Protein AF-A0A6A7N1E5-F1 (afdb_monomer_lite)

pLDDT: mean 75.86, std 18.46, range [37.22, 95.81]

InterPro domains:
  IPR008769 Poly granule associated [PF05597] (9-44)
  IPR008769 Poly granule associated [PF05597] (46-85)
  IPR008769 Poly granule associated [PTHR38664] (46-104)

Foldseek 3Di:
DVVVVVVVVVVVVVVVVVVVVVVVVVVVVVVVVVVVVVVVVVVVVVVVVVVVVVVCVVVPNDDPVNVVVVVVVVVVVVVVVCVVVVPDDDDPDPDDPPDDDDPDPPDDDDDDDD

Structure (mmCIF, N/CA/C/O backbone):
data_AF-A0A6A7N1E5-F1
#
_entry.id   AF-A0A6A7N1E5-F1
#
loop_
_atom_site.group_PDB
_atom_site.id
_atom_site.type_symbol
_atom_site.label_atom_id
_atom_site.label_alt_id
_atom_site.label_comp_id
_atom_site.label_asym_id
_atom_site.label_entity_id
_atom_site.label_seq_id
_atom_site.pdbx_PDB_ins_code
_atom_site.Cartn_x
_atom_site.Cartn_y
_atom_site.Cartn_z
_atom_site.occupancy
_atom_site.B_iso_or_equiv
_atom_site.auth_seq_id
_atom_site.auth_comp_id
_atom_site.auth_asym_id
_atom_site.auth_atom_id
_atom_site.pdbx_PDB_model_num
ATOM 1 N N . MET A 1 1 ? 41.617 -4.889 -55.171 1.00 63.38 1 MET A N 1
ATOM 2 C CA . MET A 1 1 ? 41.963 -4.531 -53.772 1.00 63.38 1 MET A CA 1
ATOM 3 C C . MET A 1 1 ? 40.912 -3.653 -53.072 1.00 63.38 1 MET A C 1
ATOM 5 O O . MET A 1 1 ? 40.873 -3.657 -51.852 1.00 63.38 1 MET A O 1
ATOM 9 N N . ALA A 1 2 ? 40.003 -2.974 -53.789 1.00 65.56 2 ALA A N 1
ATOM 10 C CA . ALA A 1 2 ? 38.999 -2.085 -53.178 1.00 65.56 2 ALA A CA 1
ATOM 11 C C . ALA A 1 2 ? 37.912 -2.786 -52.325 1.00 65.56 2 ALA A C 1
ATOM 13 O O . ALA A 1 2 ? 37.414 -2.207 -51.365 1.00 65.56 2 ALA A O 1
ATOM 14 N N . LYS A 1 3 ? 37.563 -4.050 -52.618 1.00 72.38 3 LYS A N 1
ATOM 15 C CA . LYS A 1 3 ? 36.475 -4.764 -51.916 1.00 72.38 3 LYS A CA 1
ATOM 16 C C . LYS A 1 3 ? 36.794 -5.097 -50.448 1.00 72.38 3 LYS A C 1
ATOM 18 O O . LYS A 1 3 ? 35.889 -5.139 -49.624 1.00 72.38 3 LYS A O 1
ATOM 23 N N . LYS A 1 4 ? 38.076 -5.284 -50.112 1.00 71.31 4 LYS A N 1
ATOM 24 C CA . LYS A 1 4 ? 38.525 -5.686 -48.767 1.00 71.31 4 LYS A CA 1
ATOM 25 C C . LYS A 1 4 ? 38.535 -4.521 -47.768 1.00 71.31 4 LYS A C 1
ATOM 27 O O . LYS A 1 4 ? 38.290 -4.725 -46.590 1.00 71.31 4 LYS A O 1
ATOM 32 N N . LEU A 1 5 ? 38.734 -3.295 -48.256 1.00 71.06 5 LEU A N 1
ATOM 33 C CA . LEU A 1 5 ? 38.691 -2.082 -47.431 1.00 71.06 5 LEU A CA 1
ATOM 34 C C . LEU A 1 5 ? 37.273 -1.762 -46.940 1.00 71.06 5 LEU A C 1
ATOM 36 O O . LEU A 1 5 ? 37.108 -1.329 -45.806 1.00 71.06 5 LEU A O 1
ATOM 40 N N . LYS A 1 6 ? 36.245 -2.020 -47.760 1.00 77.00 6 LYS A N 1
ATOM 41 C CA . LYS A 1 6 ? 34.850 -1.756 -47.376 1.00 77.00 6 LYS A CA 1
ATOM 42 C C . LYS A 1 6 ? 34.301 -2.798 -46.396 1.00 77.00 6 LYS A C 1
ATOM 44 O O . LYS A 1 6 ? 33.687 -2.421 -45.409 1.00 77.00 6 LYS A O 1
ATOM 49 N N . GLN A 1 7 ? 34.629 -4.077 -46.602 1.00 77.75 7 GLN A N 1
ATOM 50 C CA . GLN A 1 7 ? 34.237 -5.167 -45.700 1.00 77.75 7 GLN A CA 1
ATOM 51 C C . GLN A 1 7 ? 34.749 -4.962 -44.264 1.00 77.75 7 GLN A C 1
ATOM 53 O O . GLN A 1 7 ? 34.019 -5.231 -43.315 1.00 77.75 7 GLN A O 1
ATOM 58 N N . ASN A 1 8 ? 35.967 -4.436 -44.103 1.00 81.31 8 ASN A N 1
ATOM 59 C CA . ASN A 1 8 ? 36.519 -4.144 -42.780 1.00 81.31 8 ASN A CA 1
ATOM 60 C C . ASN A 1 8 ? 35.738 -3.034 -42.053 1.00 81.31 8 ASN A C 1
ATOM 62 O O . ASN A 1 8 ? 35.530 -3.141 -40.850 1.00 81.31 8 ASN A O 1
ATOM 66 N N . GLY A 1 9 ? 35.262 -2.007 -42.767 1.00 80.00 9 GLY A N 1
ATOM 67 C CA . GLY A 1 9 ? 34.463 -0.928 -42.175 1.00 80.00 9 GLY A CA 1
ATOM 68 C C . GLY A 1 9 ? 33.089 -1.397 -41.686 1.00 80.00 9 GLY A C 1
ATOM 69 O O . GLY A 1 9 ? 32.682 -1.049 -40.582 1.00 80.00 9 GLY A O 1
ATOM 70 N N . ASP A 1 10 ? 32.411 -2.247 -42.464 1.00 84.12 10 ASP A N 1
ATOM 71 C CA . ASP A 1 10 ? 31.132 -2.860 -42.068 1.00 84.12 10 ASP A CA 1
ATOM 72 C C . ASP A 1 10 ? 31.294 -3.846 -40.891 1.00 84.12 10 ASP A C 1
ATOM 74 O O . ASP A 1 10 ? 30.393 -4.024 -40.071 1.00 84.12 10 ASP A O 1
ATOM 78 N N . GLN A 1 11 ? 32.461 -4.483 -40.770 1.00 83.38 11 GLN A N 1
ATOM 79 C CA . GLN A 1 11 ? 32.761 -5.380 -39.655 1.00 83.38 11 GLN A CA 1
ATO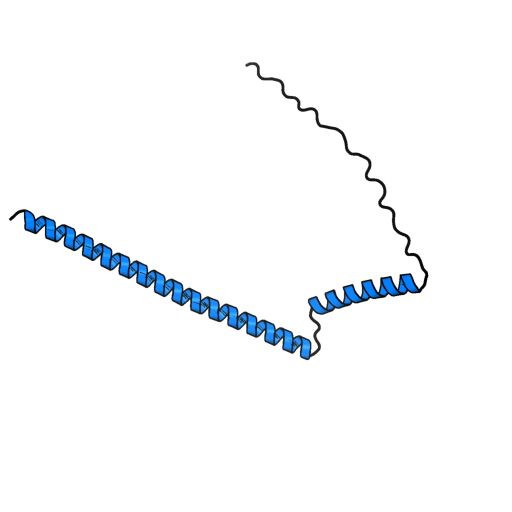M 80 C C . GLN A 1 11 ? 33.064 -4.609 -38.363 1.00 83.38 11 GLN A C 1
ATOM 82 O O . GLN A 1 11 ? 32.653 -5.040 -37.289 1.00 83.38 11 GLN A O 1
ATOM 87 N N . GLN A 1 12 ? 33.707 -3.441 -38.465 1.00 83.75 12 GLN A N 1
ATOM 88 C CA . GLN A 1 12 ? 33.933 -2.546 -37.328 1.00 83.75 12 GLN A CA 1
ATOM 89 C C . GLN A 1 12 ? 32.631 -1.921 -36.813 1.00 83.75 12 GLN A C 1
ATOM 91 O O . GLN A 1 12 ? 32.441 -1.827 -35.604 1.00 83.75 12 GLN A O 1
ATOM 96 N N . THR A 1 13 ? 31.696 -1.545 -37.691 1.00 85.19 13 THR A N 1
ATOM 97 C CA . THR A 1 13 ? 30.382 -1.046 -37.247 1.00 85.19 13 THR A CA 1
ATOM 98 C C . THR A 1 13 ? 29.548 -2.146 -36.595 1.00 85.19 13 THR A C 1
ATOM 100 O O . THR A 1 13 ? 28.921 -1.902 -35.564 1.00 85.19 13 THR A O 1
ATOM 103 N N . ALA A 1 14 ? 29.581 -3.371 -37.127 1.00 88.38 14 ALA A N 1
ATOM 104 C CA . ALA A 1 14 ? 28.910 -4.516 -36.515 1.00 88.38 14 ALA A CA 1
ATOM 105 C C . ALA A 1 14 ? 29.455 -4.850 -35.112 1.00 88.38 14 ALA A C 1
ATOM 107 O O . ALA A 1 14 ? 28.688 -5.265 -34.240 1.00 88.38 14 ALA A O 1
ATOM 108 N N . ASP A 1 15 ? 30.755 -4.662 -34.887 1.00 90.38 15 ASP A N 1
ATOM 109 C CA . ASP A 1 15 ? 31.396 -4.890 -33.590 1.00 90.38 15 ASP A CA 1
ATOM 110 C C . ASP A 1 15 ? 30.986 -3.830 -32.553 1.00 90.38 15 ASP A C 1
ATOM 112 O O . ASP A 1 15 ? 30.528 -4.170 -31.462 1.00 90.38 15 ASP A O 1
ATOM 116 N N . VAL A 1 16 ? 30.989 -2.548 -32.939 1.00 91.81 16 VAL A N 1
ATOM 117 C CA . VAL A 1 16 ? 30.543 -1.436 -32.075 1.00 91.81 16 VAL A CA 1
ATOM 118 C C . VAL A 1 16 ? 29.068 -1.579 -31.685 1.00 91.81 16 VAL A C 1
ATOM 120 O O . VAL A 1 16 ? 28.706 -1.351 -30.530 1.00 91.81 16 VAL A O 1
ATOM 123 N N . VAL A 1 17 ? 28.206 -2.009 -32.614 1.00 91.62 17 VAL A N 1
ATOM 124 C CA . VAL A 1 17 ? 26.783 -2.262 -32.323 1.00 91.62 17 VAL A CA 1
ATOM 125 C C . VAL A 1 17 ? 26.612 -3.435 -31.355 1.00 91.62 17 VAL A C 1
ATOM 127 O O . VAL A 1 17 ? 25.761 -3.371 -30.465 1.00 91.62 17 VAL A O 1
ATOM 130 N N . ARG A 1 18 ? 27.427 -4.492 -31.475 1.00 92.25 18 ARG A N 1
ATOM 131 C CA . ARG A 1 18 ? 27.409 -5.622 -30.534 1.00 92.25 18 ARG A CA 1
ATOM 132 C C . ARG A 1 18 ? 27.863 -5.215 -29.139 1.00 92.25 18 ARG A C 1
ATOM 134 O O . ARG A 1 18 ? 27.172 -5.555 -28.183 1.00 92.25 18 ARG A O 1
ATOM 141 N N . MET A 1 19 ? 28.959 -4.469 -29.030 1.00 93.44 19 MET A N 1
ATOM 142 C CA . MET A 1 19 ? 29.444 -3.956 -27.748 1.00 93.44 19 MET A CA 1
ATOM 143 C C . MET A 1 19 ? 28.405 -3.032 -27.106 1.00 93.44 19 MET A C 1
ATOM 145 O O . MET A 1 19 ? 28.016 -3.254 -25.970 1.00 93.44 19 MET A O 1
ATOM 149 N N . SER A 1 20 ? 27.848 -2.071 -27.850 1.00 91.81 20 SER A N 1
ATOM 150 C CA . SER A 1 20 ? 26.821 -1.162 -27.321 1.00 91.81 20 SER A CA 1
ATOM 151 C C . SER A 1 20 ? 25.538 -1.887 -26.901 1.00 91.81 20 SER A C 1
ATOM 153 O O . SER A 1 20 ? 24.961 -1.560 -25.867 1.00 91.81 20 SER A O 1
ATOM 155 N N . SER A 1 21 ? 25.103 -2.901 -27.655 1.00 92.94 21 SER A N 1
ATOM 156 C CA . SER A 1 21 ? 23.934 -3.708 -27.280 1.00 92.94 21 SER A CA 1
ATOM 157 C C . SER A 1 21 ? 24.193 -4.518 -26.012 1.00 92.94 21 SER A C 1
ATOM 159 O O . SER A 1 21 ? 23.297 -4.654 -25.184 1.00 92.94 21 SER A O 1
ATOM 161 N N . GLN A 1 22 ? 25.412 -5.038 -25.845 1.00 92.06 22 GLN A N 1
ATOM 162 C CA . GLN A 1 22 ? 25.819 -5.728 -24.623 1.00 92.06 22 GLN A CA 1
ATOM 163 C C . GLN A 1 22 ? 25.847 -4.774 -23.431 1.00 92.06 22 GLN A C 1
ATOM 165 O O . GLN A 1 22 ? 25.311 -5.131 -22.389 1.00 92.06 22 GLN A O 1
ATOM 170 N N . GLU A 1 23 ? 26.364 -3.557 -23.595 1.00 92.44 23 GLU A N 1
ATOM 171 C CA . GLU A 1 23 ? 26.340 -2.525 -22.552 1.00 92.44 23 GLU A CA 1
ATOM 172 C C . GLU A 1 23 ? 24.902 -2.155 -22.162 1.00 92.44 23 GLU A C 1
ATOM 174 O O . GLU A 1 23 ? 24.565 -2.132 -20.982 1.00 92.44 23 GLU A O 1
ATOM 179 N N . ILE A 1 24 ? 24.013 -1.936 -23.140 1.00 94.44 24 ILE A N 1
ATOM 180 C CA . ILE A 1 24 ? 22.591 -1.645 -22.882 1.00 94.44 24 ILE A CA 1
ATOM 181 C C . ILE A 1 24 ? 21.914 -2.829 -22.185 1.00 94.44 24 ILE A C 1
ATOM 183 O O . ILE A 1 24 ? 21.098 -2.639 -21.283 1.00 94.44 24 ILE A O 1
ATOM 187 N N . TRP A 1 25 ? 22.256 -4.056 -22.570 1.00 94.12 25 TRP A N 1
ATOM 188 C CA . TRP A 1 25 ? 21.700 -5.252 -21.952 1.00 94.12 25 TRP A CA 1
ATOM 189 C C . TRP A 1 25 ? 22.199 -5.435 -20.514 1.00 94.12 25 TRP A C 1
ATOM 191 O O . TRP A 1 25 ? 21.396 -5.688 -19.619 1.00 94.12 25 TRP A O 1
ATOM 201 N N . GLN A 1 26 ? 23.488 -5.219 -20.257 1.00 95.50 26 GLN A N 1
ATOM 202 C CA . GLN A 1 26 ? 24.060 -5.241 -18.909 1.00 95.50 26 GLN A CA 1
ATOM 203 C C . GLN A 1 26 ? 23.498 -4.120 -18.027 1.00 95.50 26 GLN A C 1
ATOM 205 O O . GLN A 1 26 ? 23.173 -4.349 -16.860 1.00 95.50 26 GLN A O 1
ATOM 210 N N . ALA A 1 27 ? 23.314 -2.923 -18.583 1.00 95.81 27 ALA A N 1
ATOM 211 C CA . ALA A 1 27 ? 22.631 -1.822 -17.914 1.00 95.81 27 ALA A CA 1
ATOM 212 C C . ALA A 1 27 ? 21.172 -2.188 -17.585 1.00 95.81 27 ALA A C 1
ATOM 214 O O . ALA A 1 27 ? 20.698 -1.924 -16.484 1.00 95.81 27 ALA A O 1
ATOM 215 N N . GLY A 1 28 ? 20.474 -2.869 -18.497 1.00 94.69 28 GLY A N 1
ATOM 216 C CA . GLY A 1 28 ? 19.126 -3.383 -18.262 1.00 94.69 28 GLY A CA 1
ATOM 217 C C . GLY A 1 28 ? 19.072 -4.425 -17.142 1.00 94.69 28 GLY A C 1
ATOM 218 O O . GLY A 1 28 ? 18.225 -4.327 -16.256 1.00 94.69 28 GLY A O 1
ATOM 219 N N . LEU A 1 29 ? 19.996 -5.392 -17.134 1.00 93.88 29 LEU A N 1
ATOM 220 C CA . LEU A 1 29 ? 20.074 -6.425 -16.094 1.00 93.88 29 LEU A CA 1
ATOM 221 C C . LEU A 1 29 ? 20.449 -5.847 -14.728 1.00 93.88 29 LEU A C 1
ATOM 223 O O . LEU A 1 29 ? 19.899 -6.273 -13.716 1.00 93.88 29 LEU A O 1
ATOM 227 N N . SER A 1 30 ? 21.350 -4.868 -14.684 1.00 90.56 30 SER A N 1
ATOM 228 C CA . SER A 1 30 ? 21.730 -4.212 -13.429 1.00 90.56 30 SER A CA 1
ATOM 229 C C . SER A 1 30 ? 20.616 -3.310 -12.888 1.00 90.56 30 SER A C 1
ATOM 231 O O . SER A 1 30 ? 20.350 -3.335 -11.687 1.00 90.56 30 SER A O 1
ATOM 233 N N . ALA A 1 31 ? 19.894 -2.586 -13.751 1.00 93.69 31 ALA A N 1
ATOM 234 C CA . ALA A 1 31 ? 18.703 -1.834 -13.355 1.00 93.69 31 ALA A CA 1
ATOM 235 C C . ALA A 1 31 ? 17.572 -2.756 -12.861 1.00 93.69 31 ALA A C 1
ATOM 237 O O . ALA A 1 31 ? 16.912 -2.446 -11.870 1.00 93.69 31 ALA A O 1
ATOM 238 N N . PHE A 1 32 ? 17.383 -3.913 -13.503 1.00 88.62 32 PHE A N 1
ATOM 239 C CA . 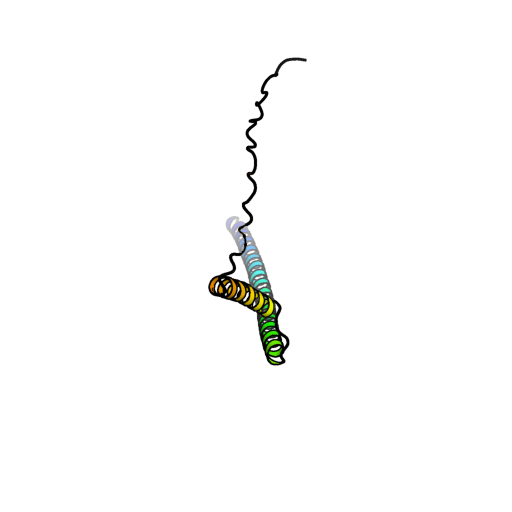PHE A 1 32 ? 16.410 -4.916 -13.071 1.00 88.62 32 PHE A CA 1
ATOM 240 C C . PHE A 1 32 ? 16.786 -5.555 -11.728 1.00 88.62 32 PHE A C 1
ATOM 242 O O . PHE A 1 32 ? 15.941 -5.650 -10.841 1.00 88.62 32 PHE A O 1
ATOM 249 N N . ALA A 1 33 ? 18.053 -5.935 -11.537 1.00 89.81 33 ALA A N 1
ATOM 250 C CA . ALA A 1 33 ? 18.536 -6.461 -10.261 1.00 89.81 33 ALA A CA 1
ATOM 251 C C . ALA A 1 33 ? 18.318 -5.453 -9.119 1.00 89.81 33 ALA A C 1
ATOM 253 O O . ALA A 1 33 ? 17.801 -5.817 -8.066 1.00 89.81 33 ALA A O 1
ATOM 254 N N . LYS A 1 34 ? 18.599 -4.168 -9.368 1.00 88.19 34 LYS A N 1
ATOM 255 C CA . LYS A 1 34 ? 18.369 -3.091 -8.399 1.00 88.19 34 LYS A CA 1
ATOM 256 C C . LYS A 1 34 ? 16.888 -2.924 -8.035 1.00 88.19 34 LYS A C 1
ATOM 258 O O . LYS A 1 34 ? 16.571 -2.689 -6.871 1.00 88.19 34 LYS A O 1
ATOM 263 N N . ALA A 1 35 ? 15.987 -3.067 -9.007 1.00 87.62 35 ALA A N 1
ATOM 264 C CA . ALA A 1 35 ? 14.548 -3.036 -8.760 1.00 87.62 35 ALA A CA 1
ATOM 265 C C . ALA A 1 35 ? 14.081 -4.239 -7.919 1.00 87.62 35 ALA A C 1
ATOM 267 O O . ALA A 1 35 ? 13.301 -4.053 -6.993 1.00 87.62 35 ALA A O 1
ATOM 268 N N . GLN A 1 36 ? 14.602 -5.447 -8.170 1.00 82.25 36 GLN A N 1
ATOM 269 C CA . GLN A 1 36 ? 14.282 -6.645 -7.375 1.00 82.25 36 GLN A CA 1
ATOM 270 C C . GLN A 1 36 ? 14.714 -6.511 -5.905 1.00 82.25 36 GLN A C 1
ATOM 272 O O . GLN A 1 36 ? 13.994 -6.938 -5.000 1.00 82.25 36 GLN A O 1
ATOM 277 N N . GLU A 1 37 ? 15.868 -5.893 -5.647 1.00 80.81 37 GLU A N 1
ATOM 278 C CA . GLU A 1 37 ? 16.330 -5.611 -4.284 1.00 80.81 37 GLU A CA 1
ATOM 279 C C . GLU A 1 37 ? 15.436 -4.591 -3.565 1.00 80.81 37 GLU A C 1
ATOM 281 O O . GLU A 1 37 ? 15.118 -4.770 -2.385 1.00 80.81 37 GLU A O 1
ATOM 286 N N . GLU A 1 38 ? 15.006 -3.534 -4.263 1.00 79.62 38 GLU A N 1
ATOM 287 C CA . GLU A 1 38 ? 14.044 -2.582 -3.704 1.00 79.62 38 GLU A CA 1
ATOM 288 C C . GLU A 1 38 ? 12.696 -3.247 -3.430 1.00 79.62 38 GLU A C 1
ATOM 290 O O . GLU A 1 38 ? 12.191 -3.134 -2.312 1.00 79.62 38 GLU A O 1
ATOM 295 N N . GLU A 1 39 ? 12.144 -3.998 -4.383 1.00 74.38 39 GLU A N 1
ATOM 296 C CA . GLU A 1 39 ? 10.883 -4.723 -4.212 1.00 74.38 39 GLU A CA 1
ATOM 297 C C . GLU A 1 39 ? 10.939 -5.656 -2.997 1.00 74.38 39 GLU A C 1
ATOM 299 O O . GLU A 1 39 ? 10.089 -5.562 -2.109 1.00 74.38 39 GLU A O 1
ATOM 304 N N . GLY A 1 40 ? 11.980 -6.488 -2.878 1.00 80.81 40 GLY A N 1
ATOM 305 C CA . GLY A 1 40 ? 12.158 -7.378 -1.726 1.00 80.81 40 GLY A CA 1
ATOM 306 C C . GLY A 1 40 ? 12.188 -6.635 -0.384 1.00 80.81 40 GLY A C 1
ATOM 307 O O . GLY A 1 40 ? 11.659 -7.126 0.622 1.00 80.81 40 GLY A O 1
ATOM 308 N N . LYS A 1 41 ? 12.743 -5.419 -0.362 1.00 84.06 41 LYS A N 1
ATOM 309 C CA . LYS A 1 41 ? 12.791 -4.563 0.828 1.00 84.06 41 LYS A CA 1
ATOM 310 C C . LYS A 1 41 ? 11.427 -3.957 1.166 1.00 84.06 41 LYS A C 1
ATOM 312 O O . LYS A 1 41 ? 11.050 -3.964 2.338 1.00 84.06 41 LYS A O 1
ATOM 317 N N . PHE A 1 42 ? 10.671 -3.492 0.171 1.00 84.00 42 PHE A N 1
ATOM 318 C CA . PHE A 1 42 ? 9.302 -3.001 0.370 1.00 84.00 42 PHE A CA 1
ATOM 319 C C . PHE A 1 42 ? 8.372 -4.109 0.873 1.00 84.00 42 PHE A C 1
ATOM 321 O O . PHE A 1 42 ? 7.668 -3.909 1.863 1.00 84.00 42 PHE A O 1
ATOM 328 N N . PHE A 1 43 ? 8.430 -5.301 0.270 1.00 83.56 43 PHE A N 1
ATOM 329 C CA . PHE A 1 43 ? 7.634 -6.449 0.714 1.00 83.56 43 PHE A CA 1
ATOM 330 C C . PHE A 1 43 ? 7.970 -6.862 2.153 1.00 83.56 43 PHE A C 1
ATOM 332 O O . PHE A 1 43 ? 7.069 -7.114 2.955 1.00 83.56 43 PHE A O 1
ATOM 339 N N . SER A 1 44 ? 9.256 -6.882 2.513 1.00 83.00 44 SER A N 1
ATOM 340 C CA . SER A 1 44 ? 9.690 -7.206 3.878 1.00 83.00 44 SER A CA 1
ATOM 341 C C . SER A 1 44 ? 9.216 -6.169 4.900 1.00 83.00 44 SER A C 1
ATOM 343 O O . SER A 1 44 ? 8.763 -6.542 5.983 1.00 83.00 44 SER A O 1
ATOM 345 N N . MET A 1 45 ? 9.279 -4.878 4.555 1.00 86.81 45 MET A N 1
ATOM 346 C CA . MET A 1 45 ? 8.790 -3.794 5.411 1.00 86.81 45 MET A CA 1
ATOM 347 C C . MET A 1 45 ? 7.279 -3.907 5.643 1.00 86.81 45 MET A C 1
ATOM 349 O O . MET A 1 45 ? 6.829 -3.807 6.780 1.00 86.81 45 MET A O 1
ATOM 353 N N . GLN A 1 46 ? 6.505 -4.192 4.594 1.00 88.75 46 GLN A N 1
ATOM 354 C CA . GLN A 1 46 ? 5.055 -4.346 4.700 1.00 88.75 46 GLN A CA 1
ATOM 355 C C . GLN A 1 46 ? 4.666 -5.551 5.571 1.00 88.75 46 GLN A C 1
ATOM 357 O O . GLN A 1 46 ? 3.766 -5.457 6.402 1.00 88.75 46 GLN A O 1
ATOM 362 N N . LEU A 1 47 ? 5.366 -6.683 5.437 1.00 89.06 47 LEU A N 1
ATOM 363 C CA . LEU A 1 47 ? 5.143 -7.853 6.295 1.00 89.06 47 LEU A CA 1
ATOM 364 C C . LEU A 1 47 ? 5.533 -7.595 7.755 1.00 89.06 47 LEU A C 1
ATOM 366 O O . LEU A 1 47 ? 4.882 -8.109 8.670 1.00 89.06 47 LEU A O 1
ATOM 370 N N . PHE A 1 48 ? 6.591 -6.813 7.984 1.00 89.12 48 PHE A N 1
ATOM 371 C CA . PHE A 1 48 ? 6.962 -6.361 9.320 1.00 89.12 48 PHE A CA 1
ATOM 372 C C . PHE A 1 48 ? 5.868 -5.475 9.917 1.00 89.12 48 PHE A C 1
ATOM 374 O O . PHE A 1 48 ? 5.434 -5.732 11.037 1.00 89.12 48 PHE A O 1
ATOM 381 N N . GLU A 1 49 ? 5.379 -4.495 9.161 1.00 87.56 49 GLU A N 1
ATOM 382 C CA . GLU A 1 49 ? 4.316 -3.589 9.588 1.00 87.56 49 GLU A CA 1
ATOM 383 C C . GLU A 1 49 ? 3.030 -4.353 9.931 1.00 87.56 49 GLU A C 1
ATOM 385 O O . GLU A 1 49 ? 2.507 -4.199 11.030 1.00 87.56 49 GLU A O 1
ATOM 390 N N . GLU A 1 50 ? 2.594 -5.288 9.084 1.00 88.38 50 GLU A N 1
ATOM 391 C CA . GLU A 1 50 ? 1.456 -6.179 9.359 1.00 88.38 50 GLU A CA 1
ATOM 392 C C . GLU A 1 50 ? 1.647 -7.006 10.641 1.00 88.38 50 GLU A C 1
ATOM 394 O O . GLU A 1 50 ? 0.726 -7.166 11.450 1.00 88.38 50 GLU A O 1
ATOM 399 N N . ARG A 1 51 ? 2.853 -7.547 10.860 1.00 86.94 51 ARG A N 1
ATOM 400 C CA . ARG A 1 51 ? 3.160 -8.326 12.067 1.00 86.94 51 ARG A CA 1
ATOM 401 C C . ARG A 1 51 ? 3.186 -7.445 13.316 1.00 86.94 51 ARG A C 1
ATOM 403 O O . ARG A 1 51 ? 2.701 -7.885 14.357 1.00 86.94 51 ARG A O 1
ATOM 410 N N . VAL A 1 52 ? 3.708 -6.224 13.216 1.00 86.94 52 VAL A N 1
ATOM 411 C CA . VAL A 1 52 ? 3.694 -5.232 14.299 1.00 86.94 52 VAL A CA 1
ATOM 412 C C . VAL A 1 52 ? 2.264 -4.814 14.616 1.00 86.94 52 VAL A C 1
ATOM 414 O O . VAL A 1 52 ? 1.877 -4.861 15.778 1.00 86.94 52 VAL A O 1
ATOM 417 N N . LEU A 1 53 ? 1.451 -4.497 13.609 1.00 85.81 53 LEU A N 1
ATOM 418 C CA . LEU A 1 53 ? 0.036 -4.165 13.781 1.00 85.81 53 LEU A CA 1
ATOM 419 C C . LEU A 1 53 ? -0.717 -5.305 14.470 1.00 85.81 53 LEU A C 1
ATOM 421 O O . LEU A 1 53 ? -1.418 -5.075 15.451 1.00 85.81 53 LEU A O 1
ATOM 425 N N . ARG A 1 54 ? -0.502 -6.553 14.039 1.00 83.94 54 ARG A N 1
ATOM 426 C CA . ARG A 1 54 ? -1.109 -7.730 14.676 1.00 83.94 54 ARG A CA 1
ATOM 427 C C . ARG A 1 54 ? -0.648 -7.925 16.122 1.00 83.94 54 ARG A C 1
ATOM 429 O O . ARG A 1 54 ? -1.461 -8.298 16.966 1.00 83.94 54 ARG A O 1
ATOM 436 N N . ALA A 1 55 ? 0.626 -7.678 16.422 1.00 83.75 55 ALA A N 1
ATOM 437 C CA . ALA A 1 55 ? 1.145 -7.744 17.786 1.00 83.75 55 ALA A CA 1
ATOM 438 C C . ALA A 1 55 ? 0.554 -6.635 18.672 1.00 83.75 55 ALA A C 1
ATOM 440 O O . ALA A 1 55 ? 0.157 -6.909 19.800 1.00 83.75 55 ALA A O 1
ATOM 441 N N . LEU A 1 56 ? 0.422 -5.413 18.150 1.00 80.44 56 LEU A N 1
ATOM 442 C CA . LEU A 1 56 ? -0.207 -4.290 18.849 1.00 80.44 56 LEU A CA 1
ATOM 443 C C . LEU A 1 56 ? -1.695 -4.550 19.123 1.00 80.44 56 LEU A C 1
ATOM 445 O O . LEU A 1 56 ? -2.131 -4.378 20.263 1.00 80.44 56 LEU A O 1
ATOM 449 N N . SER A 1 57 ? -2.447 -5.064 18.142 1.00 76.88 57 SER A N 1
ATOM 450 C CA . SER A 1 57 ? -3.827 -5.527 18.350 1.00 76.88 57 SER A CA 1
ATOM 451 C C . SER A 1 57 ? -3.897 -6.627 19.416 1.00 76.88 57 SER A C 1
ATOM 453 O O . SER A 1 57 ? -4.792 -6.616 20.257 1.00 76.88 57 SER A O 1
ATOM 455 N N . SER A 1 58 ? -2.928 -7.551 19.443 1.00 75.44 58 SER A N 1
ATOM 456 C CA . SER A 1 58 ? -2.870 -8.627 20.444 1.00 75.44 58 SER A CA 1
ATOM 457 C C . SER A 1 58 ? -2.509 -8.146 21.856 1.00 75.44 58 SER A C 1
ATOM 459 O O . SER A 1 58 ? -2.859 -8.823 22.819 1.00 75.44 58 SER A O 1
ATOM 461 N N . ILE A 1 59 ? -1.817 -7.010 21.992 1.00 79.44 59 ILE A N 1
ATOM 462 C CA . ILE A 1 59 ? -1.478 -6.370 23.279 1.00 79.44 59 ILE A CA 1
ATOM 463 C C . ILE A 1 59 ? -2.621 -5.442 23.749 1.00 79.44 59 ILE A C 1
ATOM 465 O O . ILE A 1 59 ? -2.582 -4.901 24.853 1.00 79.44 59 ILE A O 1
ATOM 469 N N . GLY A 1 60 ? -3.690 -5.317 22.954 1.00 66.94 60 GLY A N 1
ATOM 470 C CA . GLY A 1 60 ? -4.904 -4.597 23.331 1.00 66.94 60 GLY A CA 1
ATOM 471 C C . GLY A 1 60 ? -4.921 -3.130 22.910 1.00 66.94 60 GLY A C 1
ATOM 472 O O . GLY A 1 60 ? -5.702 -2.361 23.465 1.00 66.94 60 GLY A O 1
ATOM 473 N N . VAL A 1 61 ? 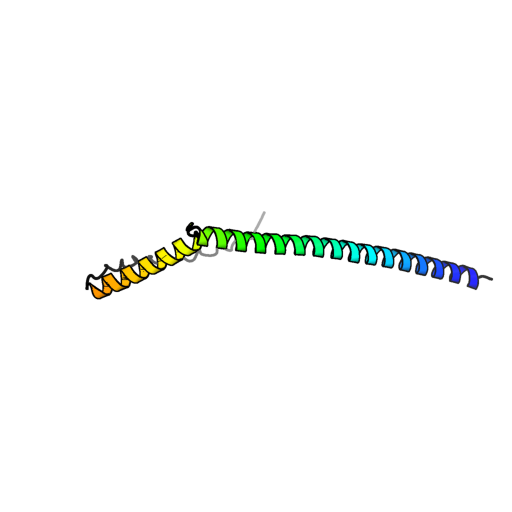-4.092 -2.730 21.938 1.00 80.62 61 VAL A N 1
ATOM 474 C CA . VAL A 1 61 ? -4.192 -1.413 21.293 1.00 80.62 61 VAL A CA 1
ATOM 475 C C . VAL A 1 61 ? -5.105 -1.550 20.066 1.00 80.62 61 VAL A C 1
ATOM 477 O O . VAL A 1 61 ? -4.662 -2.081 19.047 1.00 80.62 61 VAL A O 1
ATOM 480 N N . PRO A 1 62 ? -6.381 -1.122 20.135 1.00 73.88 62 PRO A N 1
ATOM 481 C CA . PRO A 1 62 ? -7.298 -1.224 19.004 1.00 73.88 62 PRO A CA 1
ATOM 482 C C . PRO A 1 62 ? -6.864 -0.298 17.865 1.00 73.88 62 PRO A C 1
ATOM 484 O O . PRO A 1 62 ? -6.496 0.859 18.087 1.00 73.88 62 PRO A O 1
ATOM 487 N N . THR A 1 63 ? -6.932 -0.791 16.629 1.00 80.50 63 THR A N 1
ATOM 488 C CA . THR A 1 63 ? -6.588 0.007 15.446 1.00 80.50 63 THR A CA 1
ATOM 489 C C . THR A 1 63 ? -7.697 1.006 15.095 1.00 80.50 63 THR A C 1
ATOM 491 O O . THR A 1 63 ? -8.875 0.798 15.392 1.00 80.50 63 THR A O 1
ATOM 494 N N . SER A 1 64 ? -7.357 2.088 14.386 1.00 79.94 64 SER A N 1
ATOM 495 C CA . SER A 1 64 ? -8.345 3.084 13.932 1.00 79.94 64 SER A CA 1
ATOM 496 C C . SER A 1 64 ? -9.457 2.479 13.062 1.00 79.94 64 SER A C 1
ATOM 498 O O . SER A 1 64 ? -10.592 2.953 13.090 1.00 79.94 64 SER A O 1
ATOM 500 N N . GLN A 1 65 ? -9.146 1.423 12.303 1.00 80.12 65 GLN A N 1
ATOM 501 C CA . GLN A 1 65 ? -10.116 0.694 11.480 1.00 80.12 65 GLN A CA 1
ATOM 502 C C . GLN A 1 65 ? -11.117 -0.080 12.344 1.00 80.12 65 GLN A C 1
ATOM 504 O O . GLN A 1 65 ? -12.320 -0.024 12.086 1.00 80.12 65 GLN A O 1
ATOM 509 N N . GLU A 1 66 ? -10.646 -0.748 13.400 1.00 80.19 66 GLU A N 1
ATOM 510 C CA . GLU A 1 66 ? -11.509 -1.461 14.347 1.00 80.19 66 GLU A CA 1
ATOM 511 C C . GLU A 1 66 ? -12.441 -0.501 15.093 1.00 80.19 66 GLU A C 1
ATOM 513 O O . GLU A 1 66 ? -13.637 -0.770 15.204 1.00 80.19 66 GLU A O 1
ATOM 518 N N . VAL A 1 67 ? -11.934 0.660 15.523 1.00 87.94 67 VAL A N 1
ATOM 519 C CA . VAL A 1 67 ? -12.752 1.703 16.166 1.00 87.94 67 VAL A CA 1
ATOM 520 C C . VAL A 1 67 ? -13.822 2.239 15.207 1.00 87.94 67 VAL A C 1
ATOM 522 O O . VAL A 1 67 ? -14.984 2.391 15.588 1.00 87.94 67 VAL A O 1
ATOM 525 N N . ALA A 1 68 ? -13.472 2.483 13.941 1.00 86.88 68 ALA A N 1
ATOM 526 C CA . ALA A 1 68 ? -14.425 2.947 12.934 1.00 86.88 68 ALA A CA 1
ATOM 527 C C . ALA A 1 68 ? -15.504 1.895 12.615 1.00 86.88 68 ALA A C 1
ATOM 529 O O . ALA A 1 68 ? -16.688 2.229 12.505 1.00 86.88 68 ALA A O 1
ATOM 530 N N . ALA A 1 69 ? -15.113 0.623 12.492 1.00 89.81 69 ALA A N 1
ATOM 531 C CA . ALA A 1 69 ? -16.039 -0.484 12.278 1.00 89.81 69 ALA A CA 1
ATOM 532 C C . ALA A 1 69 ? -16.984 -0.672 13.476 1.00 89.81 69 ALA A C 1
ATOM 534 O O . ALA A 1 69 ? -18.186 -0.879 13.287 1.00 89.81 69 ALA A O 1
ATOM 535 N N . LEU A 1 70 ? -16.465 -0.538 14.700 1.00 91.88 70 LEU A N 1
ATOM 536 C CA . LEU A 1 70 ? -17.260 -0.612 15.921 1.00 91.88 70 LEU A CA 1
ATOM 537 C C . LEU A 1 70 ? -18.282 0.527 15.998 1.00 91.88 70 LEU A C 1
ATOM 539 O O . LEU A 1 70 ? -19.454 0.252 16.239 1.00 91.88 70 LEU A O 1
ATOM 543 N N . ASN A 1 71 ? -17.881 1.771 15.715 1.00 92.75 71 ASN A N 1
ATOM 544 C CA . ASN A 1 71 ? -18.802 2.914 15.687 1.00 92.75 71 ASN A CA 1
ATOM 545 C C . ASN A 1 71 ? -19.959 2.695 14.706 1.00 92.75 71 ASN A C 1
ATOM 547 O O . ASN A 1 71 ? -21.115 2.850 15.084 1.00 92.75 71 ASN A O 1
ATOM 551 N N . ARG A 1 72 ? -19.678 2.216 13.486 1.00 95.31 72 ARG A N 1
ATOM 552 C CA . ARG A 1 72 ? -20.742 1.880 12.521 1.00 95.31 72 ARG A CA 1
ATOM 553 C C . ARG A 1 72 ? -21.703 0.822 13.049 1.00 95.31 72 ARG A C 1
ATOM 555 O O . ARG A 1 72 ? -22.907 0.909 12.823 1.00 95.31 72 ARG A O 1
ATOM 562 N N . ARG A 1 73 ? -21.176 -0.192 13.737 1.00 94.56 73 ARG A N 1
ATOM 563 C CA . ARG A 1 73 ? -22.003 -1.242 14.336 1.00 94.56 73 ARG A CA 1
ATOM 564 C C . ARG A 1 73 ? -22.865 -0.687 15.466 1.00 94.56 73 ARG A C 1
ATOM 566 O O . ARG A 1 73 ? -24.017 -1.088 15.575 1.00 94.56 73 ARG A O 1
ATOM 573 N N . ILE A 1 74 ? -22.336 0.244 16.260 1.00 95.69 74 ILE A N 1
ATOM 574 C CA . ILE A 1 74 ? -23.078 0.957 17.307 1.00 95.69 74 ILE A CA 1
ATOM 575 C C . ILE A 1 74 ? -24.198 1.805 16.697 1.00 95.69 74 ILE A C 1
ATOM 577 O O . ILE A 1 74 ? -25.320 1.744 17.194 1.00 95.69 74 ILE A O 1
ATOM 581 N N . ASP A 1 75 ? -23.943 2.547 15.618 1.00 95.00 75 ASP A N 1
ATOM 582 C CA . ASP A 1 75 ? -24.966 3.345 14.925 1.00 95.00 75 ASP A CA 1
ATOM 583 C C . ASP A 1 75 ? -26.119 2.474 14.410 1.00 95.00 75 ASP A C 1
ATOM 585 O O . ASP A 1 75 ? -27.298 2.795 14.587 1.00 95.00 75 ASP A O 1
ATOM 589 N N . GLU A 1 76 ? -25.779 1.339 13.801 1.00 94.62 76 GLU A N 1
ATOM 590 C CA . GLU A 1 76 ? -26.753 0.380 13.290 1.00 94.62 76 GLU A CA 1
ATOM 591 C C . GLU A 1 76 ? -27.573 -0.244 14.427 1.00 94.62 76 GLU A C 1
ATOM 593 O O . GLU A 1 76 ? -28.804 -0.268 14.376 1.00 94.62 76 GLU A O 1
ATOM 598 N N . LEU A 1 77 ? -26.913 -0.668 15.507 1.00 94.56 77 LEU A N 1
ATOM 599 C CA . LEU A 1 77 ? -27.601 -1.210 16.676 1.00 94.56 77 LEU A CA 1
ATOM 600 C C . LEU A 1 77 ? -28.499 -0.153 17.336 1.00 94.56 77 LEU A C 1
ATOM 602 O O . LEU A 1 77 ? -29.624 -0.454 17.726 1.00 94.56 77 LEU A O 1
ATOM 606 N N . THR A 1 78 ? -28.046 1.103 17.395 1.00 92.50 78 THR A N 1
ATOM 607 C CA . THR A 1 78 ? -28.824 2.240 17.911 1.00 92.50 78 THR A CA 1
ATOM 608 C C . THR A 1 78 ? -30.084 2.462 17.079 1.00 92.50 78 THR A C 1
ATOM 610 O O . THR A 1 78 ? -31.162 2.679 17.634 1.00 92.50 78 THR A O 1
ATOM 613 N N . ARG A 1 79 ? -29.990 2.348 15.748 1.00 93.50 79 ARG A N 1
ATOM 614 C CA . ARG A 1 79 ? -31.157 2.393 14.856 1.00 93.50 79 ARG A CA 1
ATOM 615 C C . ARG A 1 79 ? -32.130 1.251 15.112 1.00 93.50 79 ARG A C 1
ATOM 617 O O . ARG A 1 79 ? -33.329 1.506 15.214 1.00 93.50 79 ARG A O 1
ATOM 624 N N . GLN A 1 80 ? -31.633 0.023 15.229 1.00 90.50 80 GLN A N 1
ATOM 625 C CA . GLN A 1 80 ? -32.474 -1.148 15.484 1.00 90.50 80 GLN A CA 1
ATOM 626 C C . GLN A 1 80 ? -33.189 -1.038 16.835 1.00 90.50 80 GLN A C 1
ATOM 628 O O . GLN A 1 80 ? -34.392 -1.273 16.915 1.00 90.50 80 GLN A O 1
ATOM 633 N N . VAL A 1 81 ? -32.492 -0.5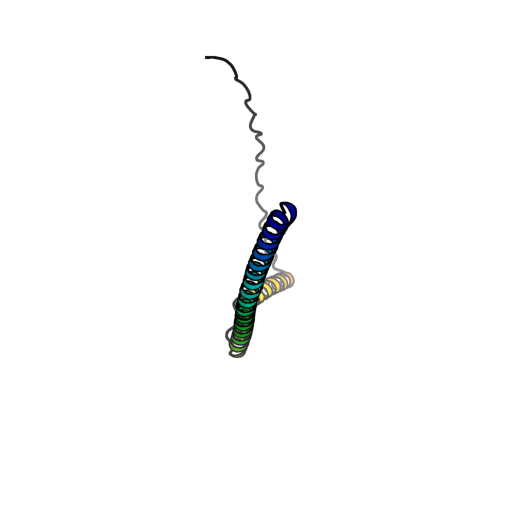86 17.881 1.00 92.69 81 VAL A N 1
ATOM 634 C CA . VAL A 1 81 ? -33.082 -0.360 19.210 1.00 92.69 81 VAL A CA 1
ATOM 635 C C . VAL A 1 81 ? -34.100 0.780 19.192 1.00 92.69 81 VAL A C 1
ATOM 637 O O . VAL A 1 81 ? -35.139 0.658 19.835 1.00 92.69 81 VAL A O 1
ATOM 640 N N . ALA A 1 82 ? -33.862 1.862 18.446 1.00 88.31 82 ALA A N 1
ATOM 641 C CA . ALA A 1 82 ? -34.834 2.948 18.296 1.00 88.31 82 ALA A CA 1
ATOM 642 C C . ALA A 1 82 ? -36.105 2.491 17.558 1.00 88.31 82 ALA A C 1
ATOM 644 O O . ALA A 1 82 ? -37.215 2.845 17.963 1.00 88.31 82 ALA A O 1
ATOM 645 N N . ALA A 1 83 ? -35.941 1.671 16.514 1.00 85.94 83 ALA A N 1
ATOM 646 C CA . ALA A 1 83 ? -37.046 1.074 15.772 1.00 85.94 83 ALA A CA 1
ATOM 647 C C . ALA A 1 83 ? -37.862 0.105 16.646 1.00 85.94 83 ALA A C 1
ATOM 649 O O . ALA A 1 83 ? -39.090 0.168 16.640 1.00 85.94 83 ALA A O 1
ATOM 650 N N . LEU A 1 84 ? -37.195 -0.733 17.448 1.00 83.50 84 LEU A N 1
ATOM 651 C CA . LEU A 1 84 ? -37.838 -1.667 18.381 1.00 83.50 84 LEU A CA 1
ATOM 652 C C . LEU A 1 84 ? -38.451 -0.964 19.605 1.00 83.50 84 LEU A C 1
ATOM 654 O O . LEU A 1 84 ? -39.491 -1.391 20.094 1.00 83.50 84 LEU A O 1
ATOM 658 N N . SER A 1 85 ? -37.861 0.142 20.073 1.00 77.12 85 SER A N 1
ATOM 659 C CA . SER A 1 85 ? -38.389 0.955 21.186 1.00 77.12 85 SER A CA 1
ATOM 660 C C . SER A 1 85 ? -39.556 1.867 20.783 1.00 77.12 85 SER A C 1
ATOM 662 O O . SER A 1 85 ? -40.018 2.660 21.601 1.00 77.12 85 SER A O 1
ATOM 664 N N . GLY A 1 86 ? -40.030 1.806 19.532 1.00 63.03 86 GLY A N 1
ATOM 665 C CA . GLY A 1 86 ? -41.213 2.547 19.082 1.00 63.03 86 GLY A CA 1
ATOM 666 C C . GLY A 1 86 ? -41.071 4.075 19.115 1.00 63.03 86 GLY A C 1
ATOM 667 O O . GLY A 1 86 ? -42.080 4.779 19.131 1.00 63.03 86 GLY A O 1
ATOM 668 N N . LYS A 1 87 ? -39.844 4.616 19.132 1.00 60.62 87 LYS A N 1
ATOM 669 C CA . LYS A 1 87 ? -39.591 6.065 19.143 1.00 60.62 87 LYS A CA 1
ATOM 670 C C . LYS A 1 87 ? -39.220 6.518 17.725 1.00 60.62 87 LYS A C 1
ATOM 672 O O . LYS A 1 87 ? -38.060 6.380 17.334 1.00 60.62 87 LYS A O 1
ATOM 677 N N . PRO A 1 88 ? -40.162 7.056 16.927 1.00 52.28 88 PRO A N 1
ATOM 678 C CA . PRO A 1 88 ? -39.845 7.517 15.585 1.00 52.28 88 PRO A CA 1
ATOM 679 C C . PRO A 1 88 ? -38.902 8.722 15.671 1.00 52.28 88 PRO A C 1
ATOM 681 O O . PRO A 1 88 ? -39.271 9.798 16.145 1.00 52.28 88 PRO A O 1
ATOM 684 N N . ALA A 1 89 ? -37.665 8.539 15.207 1.00 54.66 89 ALA A N 1
ATOM 685 C CA . ALA A 1 89 ? -36.758 9.640 14.934 1.00 54.66 89 ALA A CA 1
ATOM 686 C C . ALA A 1 89 ? -37.340 10.450 13.769 1.00 54.66 89 ALA A C 1
ATOM 688 O O . ALA A 1 89 ? -37.458 9.960 12.645 1.00 54.66 89 ALA A O 1
ATOM 689 N N . ALA A 1 90 ? -37.746 11.684 14.065 1.00 54.69 90 ALA A N 1
ATOM 690 C CA . ALA A 1 90 ? -38.302 12.616 13.101 1.00 54.69 90 ALA A CA 1
ATOM 691 C C . ALA A 1 90 ? -37.352 12.786 11.906 1.00 54.69 90 ALA A C 1
ATOM 693 O O . ALA A 1 90 ? -36.262 13.353 12.017 1.00 54.69 90 ALA A O 1
ATOM 694 N N . VAL A 1 91 ? -37.796 12.297 10.749 1.00 59.16 91 VAL A N 1
ATOM 695 C CA . VAL A 1 91 ? -37.158 12.519 9.456 1.00 59.16 91 VAL A CA 1
ATOM 696 C C . VAL A 1 91 ? -37.180 14.021 9.187 1.00 59.16 91 VAL A C 1
ATOM 698 O O . VAL A 1 91 ? -38.229 14.604 8.903 1.00 59.16 91 VAL A O 1
ATOM 701 N N . LYS A 1 92 ? -36.017 14.673 9.283 1.00 61.81 92 LYS A N 1
ATOM 702 C CA . LYS A 1 92 ? -35.846 16.031 8.766 1.00 61.81 92 LYS A CA 1
ATOM 703 C C . LYS A 1 92 ? -36.018 15.977 7.251 1.00 61.81 92 LYS A C 1
ATOM 705 O O . LYS A 1 92 ? -35.125 15.560 6.520 1.00 61.81 92 LYS A O 1
ATOM 710 N N . LYS A 1 93 ? -37.203 16.390 6.807 1.00 46.44 93 LYS A N 1
ATOM 711 C CA . LYS A 1 93 ? -37.544 16.712 5.422 1.00 46.44 93 LYS A CA 1
ATOM 712 C C . LYS A 1 93 ? -36.452 17.633 4.855 1.00 46.44 93 LYS A C 1
ATOM 714 O O . LYS A 1 93 ? -36.254 18.709 5.426 1.00 46.44 93 LYS A O 1
ATOM 719 N N . PRO A 1 94 ? -35.746 17.269 3.769 1.00 42.97 94 PRO A N 1
ATOM 720 C CA . PRO A 1 94 ? -34.924 18.239 3.075 1.00 42.97 94 PRO A CA 1
ATOM 721 C C . PRO A 1 94 ? -35.861 19.323 2.547 1.00 42.97 94 PRO A C 1
ATOM 723 O O . PRO A 1 94 ? -36.761 19.068 1.743 1.00 42.97 94 PRO A O 1
ATOM 726 N N . ALA A 1 95 ? -35.691 20.525 3.091 1.00 43.09 95 ALA A N 1
ATOM 727 C CA . ALA A 1 95 ? -36.325 21.722 2.588 1.00 43.09 95 ALA A CA 1
ATOM 728 C C . ALA A 1 95 ? -35.993 21.847 1.098 1.00 43.09 95 ALA A C 1
ATOM 730 O O . ALA A 1 95 ? -34.839 21.720 0.688 1.00 43.09 95 ALA A O 1
ATOM 731 N N . ALA A 1 96 ? -37.042 22.045 0.308 1.00 47.19 96 ALA A N 1
ATOM 732 C CA . ALA A 1 96 ? -37.004 22.181 -1.131 1.00 47.19 96 ALA A CA 1
ATOM 733 C C . ALA A 1 96 ? -35.882 23.130 -1.577 1.00 47.19 96 ALA A C 1
ATOM 735 O O . ALA A 1 96 ? -35.912 24.328 -1.285 1.00 47.19 96 ALA A O 1
ATOM 736 N N . VAL A 1 97 ? -34.923 22.601 -2.337 1.00 52.94 97 VAL A N 1
ATOM 737 C CA . VAL A 1 97 ? -34.046 23.427 -3.165 1.00 52.94 97 VAL A CA 1
ATOM 738 C C . VAL A 1 97 ? -34.937 24.036 -4.242 1.00 52.94 97 VAL A C 1
ATOM 740 O O . VAL A 1 97 ? -35.341 23.372 -5.197 1.00 52.94 97 VAL A O 1
ATOM 743 N N . LYS A 1 98 ? -35.314 25.301 -4.031 1.00 47.59 98 LYS A N 1
ATOM 744 C CA . LYS A 1 98 ? -35.977 26.139 -5.028 1.00 47.59 98 LYS A CA 1
ATOM 745 C C . LYS A 1 98 ? -35.151 26.122 -6.313 1.00 47.59 98 LYS A C 1
ATOM 747 O O . LYS A 1 98 ? -33.976 26.479 -6.314 1.00 47.59 98 LYS A O 1
ATOM 752 N N . ALA A 1 99 ? -35.833 25.718 -7.376 1.00 42.00 99 ALA A N 1
ATOM 753 C CA . ALA A 1 99 ? -35.469 25.806 -8.777 1.00 42.00 99 ALA A CA 1
ATOM 754 C C . ALA A 1 99 ? -34.512 26.967 -9.108 1.00 42.00 99 ALA A C 1
ATOM 756 O O . ALA A 1 99 ? -34.898 28.136 -9.099 1.00 42.00 99 ALA A O 1
ATOM 757 N N . GLN A 1 100 ? -33.280 26.623 -9.483 1.00 44.62 100 GLN A N 1
ATOM 758 C CA . GLN A 1 100 ? -32.438 27.478 -10.311 1.00 44.62 100 GLN A CA 1
ATOM 759 C C . GLN A 1 100 ? -32.645 27.060 -11.767 1.00 44.62 100 GLN A C 1
ATOM 761 O O . GLN A 1 100 ? -32.023 26.127 -12.260 1.00 44.62 100 GLN A O 1
ATOM 766 N N . ALA A 1 101 ? -33.549 27.760 -12.448 1.00 45.84 101 ALA A N 1
ATOM 767 C CA . ALA A 1 101 ? -33.648 27.760 -13.899 1.00 45.84 101 ALA A CA 1
ATOM 768 C C . ALA A 1 101 ? -33.680 29.218 -14.372 1.00 45.84 101 ALA A C 1
ATOM 770 O O . ALA A 1 101 ? -34.735 29.833 -14.503 1.00 45.84 101 ALA A O 1
ATOM 771 N N . LYS A 1 102 ? -32.496 29.784 -14.607 1.00 42.09 102 LYS A N 1
ATOM 772 C CA . LYS A 1 102 ? -32.317 30.911 -15.526 1.00 42.09 102 LYS A CA 1
ATOM 773 C C . LYS A 1 102 ? -31.233 30.510 -16.526 1.00 42.09 102 LYS A C 1
ATOM 775 O O . LYS A 1 102 ? -30.059 30.526 -16.158 1.00 42.09 102 LYS A O 1
ATOM 780 N N . PRO A 1 103 ? -31.589 30.109 -17.758 1.00 41.12 103 PRO A N 1
ATOM 781 C CA . PRO A 1 103 ? -30.598 29.906 -18.798 1.00 41.12 103 PRO A CA 1
ATOM 782 C C . PRO A 1 103 ? -29.998 31.265 -19.168 1.00 41.12 103 PRO A C 1
ATOM 784 O O . PRO A 1 103 ? -30.702 32.200 -19.550 1.00 41.12 103 PRO A O 1
ATOM 787 N N . VAL A 1 104 ? -28.680 31.370 -19.009 1.00 41.41 104 VAL A N 1
ATOM 788 C CA . VAL A 1 104 ? -27.873 32.497 -19.475 1.00 41.41 104 VAL A CA 1
ATOM 789 C C . VAL A 1 104 ? -28.026 32.579 -20.992 1.00 41.41 104 VAL A C 1
ATOM 791 O O . VAL A 1 104 ? -27.585 31.694 -21.727 1.00 41.41 104 VAL A O 1
ATOM 794 N N . ALA A 1 105 ? -28.686 33.640 -21.457 1.00 46.81 105 ALA A N 1
ATOM 795 C CA . ALA A 1 105 ? -28.766 33.985 -22.863 1.00 46.81 105 ALA A CA 1
ATOM 796 C C . ALA A 1 105 ? -27.349 34.234 -23.397 1.00 46.81 105 ALA A C 1
ATOM 798 O O . ALA A 1 105 ? -26.637 35.150 -22.987 1.00 46.81 105 ALA A O 1
ATOM 799 N N . ARG A 1 106 ? -26.952 33.364 -24.321 1.00 42.56 106 ARG A N 1
ATOM 800 C CA . ARG A 1 106 ? -25.720 33.399 -25.099 1.00 42.56 106 ARG A CA 1
ATOM 801 C C . ARG A 1 106 ? -25.748 34.628 -26.014 1.00 42.56 106 ARG A C 1
ATOM 803 O O . ARG A 1 106 ? -26.248 34.558 -27.131 1.00 42.56 106 ARG A O 1
ATOM 810 N N . ALA A 1 107 ? -25.213 35.753 -25.549 1.00 43.56 107 ALA A N 1
ATOM 811 C CA . ALA A 1 107 ? -24.975 36.926 -26.383 1.00 43.56 107 ALA A CA 1
ATOM 812 C C . ALA A 1 107 ? -23.777 36.668 -27.317 1.00 43.56 107 ALA A C 1
ATO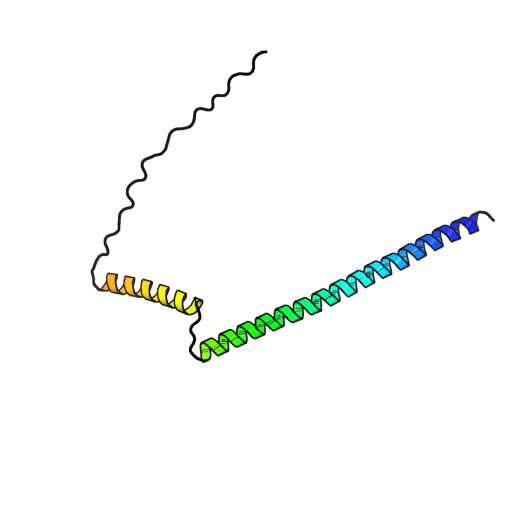M 814 O O . ALA A 1 107 ? -22.627 36.952 -26.991 1.00 43.56 107 ALA A O 1
ATOM 815 N N . ARG A 1 108 ? -24.055 36.095 -28.494 1.00 42.66 108 ARG A N 1
ATOM 816 C CA . ARG A 1 108 ? -23.213 36.229 -29.690 1.00 42.66 108 ARG A CA 1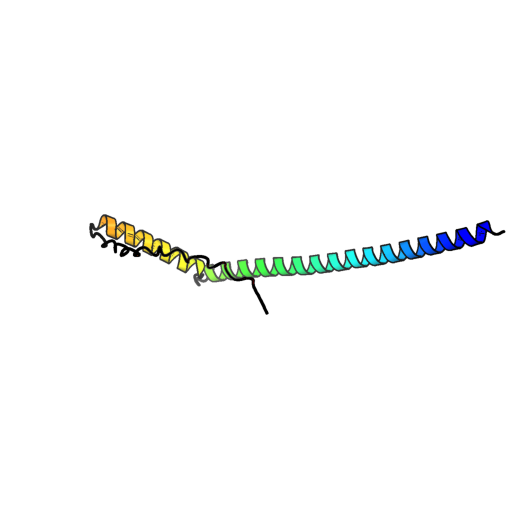
ATOM 817 C C . ARG A 1 108 ? -23.761 37.386 -30.528 1.00 42.66 108 ARG A C 1
ATOM 819 O O . ARG A 1 108 ? -24.795 37.228 -31.160 1.00 42.66 108 ARG A O 1
ATOM 826 N N . ALA A 1 109 ? -23.058 38.513 -30.507 1.00 46.56 109 ALA A N 1
ATOM 827 C CA . ALA A 1 109 ? -22.979 39.561 -31.536 1.00 46.56 109 ALA A CA 1
ATOM 828 C C . ALA A 1 109 ? -22.092 40.652 -30.913 1.00 46.56 109 ALA A C 1
ATOM 830 O O . ALA A 1 109 ? -22.458 41.228 -29.894 1.00 46.56 109 ALA A O 1
ATOM 831 N N . LYS A 1 110 ? -20.877 40.914 -31.388 1.00 41.72 110 LYS A N 1
ATOM 832 C CA . LYS A 1 110 ? -20.626 41.710 -32.591 1.00 41.72 110 LYS A CA 1
ATOM 833 C C . LYS A 1 110 ? -19.203 41.441 -33.098 1.00 41.72 110 LYS A C 1
ATOM 835 O O . LYS A 1 110 ? -18.234 41.714 -32.401 1.00 41.72 110 LYS A O 1
ATOM 840 N N . THR A 1 111 ? -19.095 40.963 -34.330 1.00 38.91 111 THR A N 1
ATOM 841 C CA . THR A 1 111 ? -17.975 41.262 -35.228 1.00 38.91 111 THR A CA 1
ATOM 842 C C . THR A 1 111 ? -18.364 42.500 -36.030 1.00 38.91 111 THR A C 1
ATOM 844 O O . THR A 1 111 ? -19.329 42.412 -36.784 1.00 38.91 111 THR A O 1
ATOM 847 N N . ALA A 1 112 ? -17.669 43.628 -35.853 1.00 38.66 112 ALA A N 1
ATOM 848 C CA . ALA A 1 112 ? -17.538 44.709 -36.842 1.00 38.66 112 ALA A CA 1
ATOM 849 C C . ALA A 1 112 ? -16.693 45.868 -36.276 1.00 38.66 112 ALA A C 1
ATOM 851 O O . ALA A 1 112 ? -17.083 46.426 -35.258 1.00 38.66 112 ALA A O 1
ATOM 852 N N . ALA A 1 113 ? -15.627 46.227 -37.008 1.00 38.84 113 ALA A N 1
ATOM 853 C CA . ALA A 1 113 ? -14.951 47.536 -37.087 1.00 38.84 113 ALA A CA 1
ATOM 854 C C . ALA A 1 113 ? -14.428 48.151 -35.764 1.00 38.84 113 ALA A C 1
ATOM 856 O O . ALA A 1 113 ? -15.180 48.406 -34.834 1.00 38.84 113 ALA A O 1
ATOM 857 N N . LYS A 1 114 ? -13.140 48.468 -35.628 1.00 37.22 114 LYS A N 1
ATOM 858 C CA . LYS A 1 114 ? -12.344 49.382 -36.455 1.00 37.22 114 LYS A CA 1
ATOM 859 C C . LYS A 1 114 ? -10.868 49.234 -36.094 1.00 37.22 114 LYS A C 1
ATOM 861 O O . LYS A 1 114 ? -10.609 48.978 -34.898 1.00 37.22 114 LYS A O 1
#

Secondary structure (DSSP, 8-state):
-HHHHHHHHHHHHHHHHHHHHHHHHHHHHHHHHHHHHHHHHHHHHHHHHHHHHHHHHHTT---HHHHHHHHHHHHHHHHHHHHHTT----------------------------

Radius of gyration: 36.9 Å; chains: 1; bounding box: 83×58×77 Å

Sequence (114 aa):
MAKKLKQNGDQQTADVVRMSSQEIWQAGLSAFAKAQEEEGKFFSMQLFEERVLRALSSIGVPTSQEVAALNRRIDELTRQVAALSGKPAAVKKPAAVKAQAKPVARARAKTAAK

Organism: NCBI:txid2743357